Protein AF-A0A2H0JN09-F1 (afdb_monomer_lite)

Structure (mmCIF, N/CA/C/O backbone):
data_AF-A0A2H0JN09-F1
#
_entry.id   AF-A0A2H0JN09-F1
#
loop_
_atom_site.group_PDB
_atom_site.id
_atom_site.type_symbol
_atom_site.label_atom_id
_atom_site.label_alt_id
_atom_site.label_comp_id
_atom_site.label_asym_id
_atom_site.label_entity_id
_atom_site.label_seq_id
_atom_site.pdbx_PDB_ins_code
_atom_site.Cartn_x
_atom_site.Cartn_y
_atom_site.Cartn_z
_atom_site.occupancy
_atom_site.B_iso_or_equiv
_atom_site.auth_seq_id
_atom_site.auth_comp_id
_atom_site.auth_asym_id
_atom_site.auth_atom_id
_atom_site.pdbx_PDB_model_num
ATOM 1 N N . MET A 1 1 ? -10.409 -28.987 33.304 1.00 50.66 1 MET A N 1
ATOM 2 C CA . MET A 1 1 ? -9.969 -28.070 32.235 1.00 50.66 1 MET A CA 1
ATOM 3 C C . MET A 1 1 ? -10.991 -28.154 31.110 1.00 50.66 1 MET A C 1
ATOM 5 O O . MET A 1 1 ? -11.045 -29.189 30.463 1.00 50.66 1 MET A O 1
ATOM 9 N N . ARG A 1 2 ? -11.875 -27.161 30.949 1.00 42.34 2 ARG A N 1
ATOM 10 C CA . ARG A 1 2 ? -12.742 -27.067 29.763 1.00 42.34 2 ARG A CA 1
ATOM 11 C C . ARG A 1 2 ? -11.982 -26.245 28.727 1.00 42.34 2 ARG A C 1
ATOM 13 O O . ARG A 1 2 ? -11.568 -25.135 29.052 1.00 42.34 2 ARG A O 1
ATOM 20 N N . LEU A 1 3 ? -11.755 -26.815 27.546 1.00 57.91 3 LEU A N 1
ATOM 21 C CA . LEU A 1 3 ? -11.396 -26.037 26.368 1.00 57.91 3 LEU A CA 1
ATOM 22 C C . LEU A 1 3 ? -12.610 -25.153 26.081 1.00 57.91 3 LEU A C 1
ATOM 24 O O . LEU A 1 3 ? -13.723 -25.656 25.976 1.00 57.91 3 LEU A O 1
ATOM 28 N N . VAL A 1 4 ? -12.406 -23.840 26.109 1.00 64.94 4 VAL A N 1
ATOM 29 C CA . VAL A 1 4 ? -13.385 -22.884 25.602 1.00 64.94 4 VAL A CA 1
ATOM 30 C C . VAL A 1 4 ? -13.486 -23.180 24.112 1.00 64.94 4 VAL A C 1
ATOM 32 O O . VAL A 1 4 ? -12.504 -23.019 23.394 1.00 64.94 4 VAL A O 1
ATOM 35 N N . ASP A 1 5 ? -14.628 -23.709 23.687 1.00 57.56 5 ASP A N 1
ATOM 36 C CA . ASP A 1 5 ? -14.952 -23.909 22.282 1.00 57.56 5 ASP A CA 1
ATOM 37 C C . ASP A 1 5 ? -14.944 -22.533 21.601 1.00 57.56 5 ASP A C 1
ATOM 39 O O . ASP A 1 5 ? -15.788 -21.682 21.891 1.00 57.56 5 ASP A O 1
ATOM 43 N N . LEU A 1 6 ? -13.942 -22.280 20.755 1.00 63.09 6 LEU A N 1
ATOM 44 C CA . LEU A 1 6 ? -13.907 -21.073 19.938 1.00 63.09 6 LEU A CA 1
ATOM 45 C C . LEU A 1 6 ? -14.971 -21.246 18.842 1.00 63.09 6 LEU A C 1
ATOM 47 O O . LEU A 1 6 ? -14.939 -22.261 18.143 1.00 63.09 6 LEU A O 1
ATOM 51 N N . PRO A 1 7 ? -15.922 -20.314 18.676 1.00 56.22 7 PRO A N 1
ATOM 52 C CA . PRO A 1 7 ? -16.860 -20.381 17.566 1.00 56.22 7 PRO A CA 1
ATOM 53 C C . PRO A 1 7 ? -16.106 -20.169 16.241 1.00 56.22 7 PRO A C 1
ATOM 55 O O . PRO A 1 7 ? -15.641 -19.075 15.948 1.00 56.22 7 PRO A O 1
ATOM 58 N N . ASP A 1 8 ? -16.024 -21.232 15.438 1.00 58.19 8 ASP A N 1
ATOM 59 C CA . ASP A 1 8 ? -15.421 -21.338 14.092 1.00 58.19 8 ASP A CA 1
ATOM 60 C C . ASP A 1 8 ? -16.173 -20.530 13.002 1.00 58.19 8 AS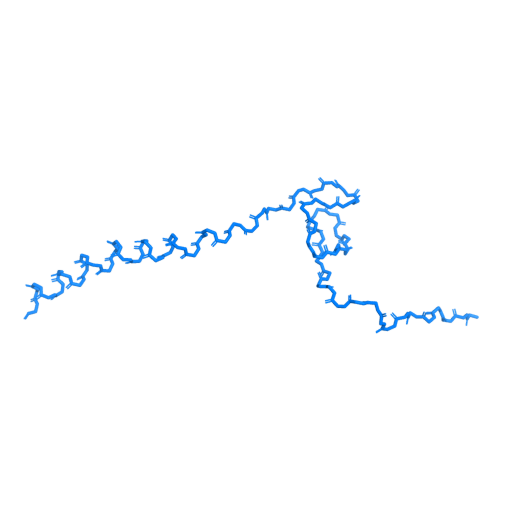P A C 1
ATOM 62 O O . ASP A 1 8 ? -15.946 -20.693 11.807 1.00 58.19 8 ASP A O 1
ATOM 66 N N . ASN A 1 9 ? -17.122 -19.668 13.387 1.00 62.66 9 ASN A N 1
ATOM 67 C CA . ASN A 1 9 ? -18.028 -19.001 12.451 1.00 62.66 9 ASN A CA 1
ATOM 68 C C . ASN A 1 9 ? -18.505 -17.636 12.980 1.00 62.66 9 ASN A C 1
ATOM 70 O O . ASN A 1 9 ? -19.661 -17.463 13.362 1.00 62.66 9 ASN A O 1
ATOM 74 N N . ALA A 1 10 ? -17.584 -16.677 13.035 1.00 53.16 10 ALA A N 1
ATOM 75 C CA . ALA A 1 10 ? -17.895 -15.254 13.081 1.00 53.16 10 ALA A CA 1
ATOM 76 C C . ALA A 1 10 ? -17.219 -14.618 11.861 1.00 53.16 10 ALA A C 1
ATOM 78 O O . ALA A 1 10 ? -15.997 -14.596 11.775 1.00 53.16 10 ALA A O 1
ATOM 79 N N . ASP A 1 11 ? -18.050 -14.251 10.888 1.00 51.28 11 ASP A N 1
ATOM 80 C CA . ASP A 1 11 ? -17.798 -13.410 9.718 1.00 51.28 11 ASP A CA 1
ATOM 81 C C . ASP A 1 11 ? -16.341 -13.202 9.265 1.00 51.28 11 ASP A C 1
ATOM 83 O O . ASP A 1 11 ? -15.550 -12.490 9.880 1.00 51.28 11 ASP A O 1
ATOM 87 N N . GLN A 1 12 ? -16.033 -13.728 8.077 1.00 57.25 12 GLN A N 1
ATOM 88 C CA . GLN A 1 12 ? -14.826 -13.441 7.295 1.00 57.25 12 GLN A CA 1
ATOM 89 C C . GLN A 1 12 ? -14.814 -11.987 6.782 1.00 57.25 12 GLN A C 1
ATOM 91 O O . GLN A 1 12 ? -14.748 -11.735 5.578 1.00 57.25 12 GLN A O 1
ATOM 96 N N . PHE A 1 13 ? -14.860 -11.004 7.676 1.00 57.03 13 PHE A N 1
ATOM 97 C CA . PHE A 1 13 ? -14.246 -9.717 7.386 1.00 57.03 13 PHE A CA 1
ATOM 98 C C . PHE A 1 13 ? -12.739 -9.919 7.543 1.00 57.03 13 PHE A C 1
ATOM 100 O O . PHE A 1 13 ? -12.316 -10.510 8.537 1.00 57.03 13 PHE A O 1
ATOM 107 N N . PRO A 1 14 ? -11.905 -9.509 6.573 1.00 62.28 14 PRO A N 1
ATOM 108 C CA . PRO A 1 14 ? -10.468 -9.660 6.725 1.00 62.28 14 PRO A CA 1
ATOM 109 C C . PRO A 1 14 ? -10.040 -8.852 7.952 1.00 62.28 14 PRO A C 1
ATOM 111 O O . PRO A 1 14 ? -10.078 -7.626 7.930 1.00 62.28 14 PRO A O 1
ATOM 114 N N . ALA A 1 15 ? -9.688 -9.531 9.042 1.00 72.81 15 ALA A N 1
ATOM 115 C CA . ALA A 1 15 ? -9.060 -8.876 10.173 1.00 72.81 15 ALA A CA 1
ATOM 116 C C . ALA A 1 15 ? -7.695 -8.371 9.695 1.00 72.81 15 ALA A C 1
ATOM 118 O O . ALA A 1 15 ? -6.908 -9.128 9.121 1.00 72.81 15 ALA A O 1
ATOM 119 N N . GLN A 1 16 ? -7.450 -7.075 9.854 1.00 79.19 16 GLN A N 1
ATOM 120 C CA . GLN A 1 16 ? -6.151 -6.473 9.607 1.00 79.19 16 GLN A CA 1
ATOM 121 C C . GLN A 1 16 ? -5.488 -6.192 10.949 1.00 79.19 16 GLN A C 1
ATOM 123 O O . GLN A 1 16 ? -6.104 -5.641 11.856 1.00 79.19 16 GLN A O 1
ATOM 128 N N . GLU A 1 17 ? -4.219 -6.539 11.078 1.00 82.50 17 GLU A N 1
ATOM 129 C CA . GLU A 1 17 ? -3.428 -6.181 12.248 1.00 82.50 17 GLU A CA 1
ATOM 130 C C . GLU A 1 17 ? -3.153 -4.668 12.264 1.00 82.50 17 GLU A C 1
ATOM 132 O O . GLU A 1 17 ? -2.747 -4.063 11.265 1.00 82.50 17 GLU A O 1
ATOM 137 N N . CYS A 1 18 ? -3.386 -4.015 13.404 1.00 87.38 18 CYS A N 1
ATOM 138 C CA . CYS A 1 18 ? -3.027 -2.612 13.554 1.00 87.38 18 CYS A CA 1
ATOM 139 C C . CYS A 1 18 ? -1.493 -2.470 13.608 1.00 87.38 18 CYS A C 1
ATOM 141 O O . CYS A 1 18 ? -0.885 -2.983 14.547 1.00 87.38 18 CYS A O 1
ATOM 143 N N . PRO A 1 19 ? -0.847 -1.685 12.723 1.00 83.69 19 PRO A N 1
ATOM 144 C CA . PRO A 1 19 ? 0.613 -1.541 12.708 1.00 83.69 19 PRO A CA 1
ATOM 145 C C . PRO A 1 19 ? 1.161 -0.790 13.931 1.00 83.69 19 PRO A C 1
ATOM 147 O O . PRO A 1 19 ? 2.366 -0.780 14.166 1.00 83.69 19 PRO A O 1
ATOM 150 N N . SER A 1 20 ? 0.288 -0.124 14.694 1.00 87.56 20 SER A N 1
ATOM 151 C CA . SER A 1 20 ? 0.673 0.638 15.882 1.00 87.56 20 SER A CA 1
ATOM 152 C C . SER A 1 20 ? 0.578 -0.173 17.174 1.00 87.56 20 SER A C 1
ATOM 154 O O . SER A 1 20 ? 1.481 -0.069 17.999 1.00 87.56 20 SER A O 1
ATOM 156 N N . CYS A 1 21 ? -0.494 -0.946 17.380 1.00 90.12 21 CYS A N 1
ATOM 157 C CA . CYS A 1 21 ? -0.696 -1.704 18.622 1.00 90.12 21 CYS A CA 1
ATOM 158 C C . CYS A 1 21 ? -0.603 -3.228 18.461 1.00 90.12 21 CYS A C 1
ATOM 160 O O . CYS A 1 21 ? -0.499 -3.920 19.469 1.00 90.12 21 CYS A O 1
ATOM 162 N N . GLY A 1 22 ? -0.636 -3.751 17.233 1.00 86.25 22 GLY A N 1
ATOM 163 C CA . GLY A 1 22 ? -0.563 -5.185 16.945 1.00 86.25 22 GLY A CA 1
ATOM 164 C C . GLY A 1 22 ? -1.833 -5.978 17.264 1.00 86.25 22 GLY A C 1
ATOM 165 O O . GLY A 1 22 ? -1.781 -7.201 17.269 1.00 86.25 22 GLY A O 1
ATOM 166 N N . LEU A 1 23 ? -2.955 -5.312 17.564 1.00 87.44 23 LEU A N 1
ATOM 167 C CA . LEU A 1 23 ? -4.249 -5.979 17.737 1.00 87.44 23 LEU A CA 1
ATOM 168 C C . LEU A 1 23 ? -4.948 -6.179 16.388 1.00 87.44 23 LEU A C 1
ATOM 170 O O . LEU A 1 23 ? -4.848 -5.324 15.505 1.00 87.44 23 LEU A O 1
ATOM 174 N N . ASP A 1 24 ? -5.698 -7.274 16.281 1.00 84.12 24 ASP A N 1
ATOM 175 C CA . ASP A 1 24 ? -6.571 -7.571 15.146 1.00 84.12 24 ASP A CA 1
ATOM 176 C C . ASP A 1 24 ? -7.753 -6.606 15.110 1.00 84.12 24 ASP A C 1
ATOM 178 O O . ASP A 1 24 ? -8.539 -6.546 16.051 1.00 84.12 24 ASP A O 1
ATOM 182 N N . VAL A 1 25 ? -7.884 -5.857 14.017 1.00 83.69 25 VAL A N 1
ATOM 183 C CA . VAL A 1 25 ? -8.960 -4.892 13.773 1.00 83.69 25 VAL A CA 1
ATOM 184 C C . VAL A 1 25 ? -9.807 -5.356 12.596 1.00 83.69 25 VAL A C 1
ATOM 186 O O . VAL A 1 25 ? -9.275 -5.815 11.589 1.00 83.69 25 VAL A O 1
ATOM 189 N N . GLU A 1 26 ? -11.123 -5.179 12.668 1.00 81.19 26 GLU A N 1
ATOM 190 C CA . GLU A 1 26 ? -12.002 -5.431 11.522 1.00 81.19 26 GLU A CA 1
ATOM 191 C C . GLU A 1 26 ? -11.646 -4.496 10.346 1.00 81.19 26 GLU A C 1
ATOM 193 O O . GLU A 1 26 ? -11.426 -3.290 10.523 1.00 81.19 26 GLU A O 1
ATOM 198 N N . ALA A 1 27 ? -11.559 -5.032 9.123 1.00 73.88 27 ALA A N 1
ATOM 199 C CA . ALA A 1 27 ? -11.311 -4.207 7.942 1.00 73.88 27 ALA A CA 1
ATOM 200 C C . ALA A 1 27 ? -12.471 -3.236 7.686 1.00 73.88 27 ALA A C 1
ATOM 202 O O . ALA A 1 27 ? -13.627 -3.638 7.576 1.00 73.88 27 ALA A O 1
ATOM 203 N N . GLY A 1 28 ? -12.140 -1.955 7.510 1.00 73.56 28 GLY A N 1
ATOM 204 C CA . GLY A 1 28 ? -13.109 -0.890 7.224 1.00 73.56 28 GLY A CA 1
ATOM 205 C C . GLY A 1 28 ? -13.101 0.253 8.236 1.00 73.56 28 GLY A C 1
ATOM 206 O O . GLY A 1 28 ? -13.671 1.305 7.957 1.00 73.56 28 GLY A O 1
ATOM 207 N N . HIS A 1 29 ? -12.416 0.095 9.369 1.00 76.81 29 HIS A N 1
ATOM 208 C CA . HIS A 1 29 ? -12.193 1.198 10.296 1.00 76.81 29 HIS A CA 1
ATOM 209 C C . HIS A 1 29 ? -11.156 2.192 9.751 1.00 76.81 29 HIS A C 1
ATOM 211 O O . HIS A 1 29 ? -10.035 1.816 9.412 1.00 76.81 29 HIS A O 1
ATOM 217 N N . GLU A 1 30 ? -11.520 3.476 9.704 1.00 83.62 30 GLU A N 1
ATOM 218 C CA . GLU A 1 30 ? -10.591 4.572 9.375 1.00 83.62 30 GLU A CA 1
ATOM 219 C C . GLU A 1 30 ? -9.582 4.815 10.506 1.00 83.62 30 GLU A C 1
ATOM 221 O O . GLU A 1 30 ? -8.475 5.292 10.280 1.00 83.62 30 GLU A O 1
ATOM 226 N N . THR A 1 31 ? -9.945 4.443 11.732 1.00 86.25 31 THR A N 1
ATOM 227 C CA . THR A 1 31 ? -9.136 4.604 12.942 1.00 86.25 31 THR A CA 1
ATOM 228 C C . THR A 1 31 ? -9.217 3.349 13.801 1.00 86.25 31 THR A C 1
ATOM 230 O O . THR A 1 31 ? -10.281 2.755 13.958 1.00 86.25 31 THR A O 1
ATOM 233 N N . CYS A 1 32 ? -8.096 2.934 14.385 1.00 88.31 32 CYS A N 1
ATOM 234 C CA . CYS A 1 32 ? -8.058 1.792 15.293 1.00 88.31 32 CYS A CA 1
ATOM 235 C C . CYS A 1 32 ? -8.854 2.094 16.582 1.00 88.31 32 CYS A C 1
ATOM 237 O O . CYS A 1 32 ? -8.513 3.052 17.275 1.00 88.31 32 CYS A O 1
ATOM 239 N N . PRO A 1 33 ? -9.849 1.278 16.978 1.00 84.56 33 PRO A N 1
ATOM 240 C CA . PRO A 1 33 ? -10.693 1.541 18.148 1.00 84.56 33 PRO A CA 1
ATOM 241 C C . PRO A 1 33 ? -9.952 1.420 19.490 1.00 84.56 33 PRO A C 1
ATOM 243 O O . PRO A 1 33 ? -10.445 1.904 20.505 1.00 84.56 33 PRO A O 1
ATOM 246 N N . TRP A 1 34 ? -8.770 0.791 19.516 1.00 88.75 34 TRP A N 1
ATOM 247 C CA . TRP A 1 34 ? -7.995 0.600 20.749 1.00 88.75 34 TRP A CA 1
ATOM 248 C C . TRP A 1 34 ? -6.941 1.677 20.981 1.00 88.75 34 TRP A C 1
ATOM 250 O O . TRP A 1 34 ? -6.839 2.210 22.082 1.00 88.75 34 TRP A O 1
ATOM 260 N N . CYS A 1 35 ? -6.133 1.982 19.964 1.00 90.38 35 CYS A N 1
ATOM 261 C CA . CYS A 1 35 ? -5.026 2.937 20.080 1.00 90.38 35 CYS A CA 1
ATOM 262 C C . CYS A 1 35 ? -5.281 4.263 19.358 1.00 90.38 35 CYS A C 1
ATOM 264 O O . CYS A 1 35 ? -4.471 5.178 19.482 1.00 90.38 35 CYS A O 1
ATOM 266 N N . GLN A 1 36 ? -6.387 4.369 18.614 1.00 88.50 36 GLN A N 1
ATOM 267 C CA . GLN A 1 36 ? -6.770 5.551 17.835 1.00 88.50 36 GLN A CA 1
ATOM 268 C C . GLN A 1 36 ? -5.768 5.915 16.729 1.00 88.50 36 GLN A C 1
ATOM 270 O O . GLN A 1 36 ? -5.664 7.067 16.322 1.00 88.50 36 GLN A O 1
ATOM 275 N N . TYR A 1 37 ? -5.032 4.922 16.221 1.00 88.06 37 TYR A N 1
ATOM 276 C CA . TYR A 1 37 ? -4.177 5.086 15.048 1.00 88.06 37 TYR A CA 1
ATOM 277 C C . TYR A 1 37 ? -5.020 5.270 13.783 1.00 88.06 37 TYR A C 1
ATOM 279 O O . TYR A 1 37 ? -5.884 4.441 13.499 1.00 88.06 37 TYR A O 1
ATOM 287 N N . GLU A 1 38 ? -4.752 6.325 13.018 1.00 86.62 38 GLU A N 1
ATOM 288 C CA . GLU A 1 38 ? -5.471 6.636 11.782 1.00 86.62 38 GLU A CA 1
ATOM 289 C C . GLU A 1 38 ? -4.889 5.848 10.606 1.00 86.62 38 GLU A C 1
ATOM 291 O O . GLU A 1 38 ? -3.719 5.999 10.240 1.00 86.62 38 GLU A O 1
ATOM 296 N N . PHE A 1 39 ? -5.703 4.969 10.026 1.00 84.88 39 PHE A N 1
ATOM 297 C CA . PHE A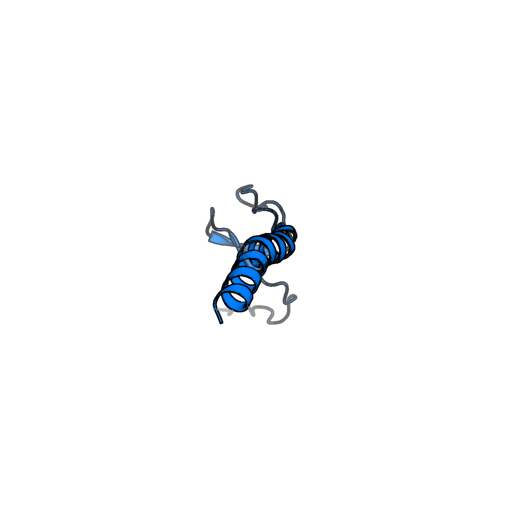 1 39 ? -5.306 4.174 8.877 1.00 84.88 39 PHE A CA 1
ATOM 298 C C . PHE A 1 39 ? -5.276 5.061 7.628 1.00 84.88 39 PHE A C 1
ATOM 300 O O . PHE A 1 39 ? -6.225 5.803 7.368 1.00 84.88 39 PHE A O 1
ATOM 307 N N . PRO A 1 40 ? -4.206 4.996 6.815 1.00 77.06 40 PRO A N 1
ATOM 308 C CA . PRO A 1 40 ? -4.112 5.828 5.629 1.00 77.06 40 PRO A CA 1
ATOM 309 C C . PRO A 1 40 ? -5.265 5.484 4.675 1.00 77.06 40 PRO A C 1
ATOM 311 O O . PRO A 1 40 ? -5.390 4.322 4.273 1.00 77.06 40 PRO A O 1
ATOM 314 N N . PRO A 1 41 ? -6.095 6.463 4.260 1.00 70.44 41 PRO A N 1
ATOM 315 C CA . PRO A 1 41 ? -7.172 6.203 3.321 1.00 70.44 41 PRO A CA 1
ATOM 316 C C . PRO A 1 41 ? -6.546 5.687 2.031 1.00 70.44 41 PRO A C 1
ATOM 318 O O . PRO A 1 41 ? -5.733 6.374 1.404 1.00 70.44 41 PRO A O 1
ATOM 321 N N . HIS A 1 42 ? -6.904 4.466 1.633 1.00 63.66 42 HIS A N 1
ATOM 322 C CA . HIS A 1 42 ? -6.402 3.859 0.409 1.00 63.66 42 HIS A CA 1
ATOM 323 C C . HIS A 1 42 ? -7.003 4.616 -0.782 1.00 63.66 42 HIS A C 1
ATOM 325 O O . HIS A 1 42 ? -8.043 4.251 -1.335 1.00 63.66 42 HIS A O 1
ATOM 331 N N . LYS A 1 43 ? -6.393 5.751 -1.149 1.00 58.28 43 LYS A N 1
ATOM 332 C CA . LYS A 1 43 ? -6.863 6.587 -2.250 1.00 58.28 43 LYS A CA 1
ATOM 333 C C . LYS A 1 43 ? -6.719 5.774 -3.532 1.00 58.28 43 LYS A C 1
ATOM 335 O O . LYS A 1 43 ? -5.656 5.715 -4.140 1.00 58.28 43 LYS A O 1
ATOM 340 N N . ARG A 1 44 ? -7.837 5.209 -3.993 1.00 60.16 44 ARG A N 1
ATOM 341 C CA . ARG A 1 44 ? -8.004 4.521 -5.289 1.00 60.16 44 ARG A CA 1
ATOM 342 C C . ARG A 1 44 ? -7.535 5.364 -6.495 1.00 60.16 44 ARG A C 1
ATOM 344 O O . ARG A 1 44 ? -7.357 4.837 -7.589 1.00 60.16 44 ARG A O 1
ATOM 351 N N . SER A 1 45 ? -7.303 6.659 -6.268 1.00 61.00 45 SER A N 1
ATOM 352 C CA . SER A 1 45 ? -6.809 7.668 -7.208 1.00 61.00 45 SER A CA 1
ATOM 353 C C . SER A 1 45 ? -5.419 7.375 -7.798 1.00 61.00 45 SER A C 1
ATOM 355 O O . SER A 1 45 ? -5.112 7.841 -8.894 1.00 61.00 45 SER A O 1
ATOM 357 N N . THR A 1 46 ? -4.582 6.550 -7.158 1.00 66.19 46 THR A N 1
ATOM 358 C CA . THR A 1 46 ? -3.215 6.305 -7.663 1.00 66.19 46 THR A CA 1
ATOM 359 C C . THR A 1 46 ? -3.189 5.547 -8.997 1.00 66.19 46 THR A C 1
ATOM 361 O O . THR A 1 46 ? -2.243 5.702 -9.765 1.00 66.19 46 THR A O 1
ATOM 364 N N . ARG A 1 47 ? -4.240 4.776 -9.331 1.00 73.00 47 ARG A N 1
ATOM 365 C CA . ARG A 1 47 ? -4.282 4.001 -10.588 1.00 73.00 47 ARG A CA 1
ATOM 366 C C . ARG A 1 47 ? -4.332 4.874 -11.838 1.00 73.00 47 ARG A C 1
ATOM 368 O O . ARG A 1 47 ? -3.685 4.538 -12.823 1.00 73.00 47 ARG A O 1
ATOM 375 N N . TRP A 1 48 ? -5.076 5.981 -11.821 1.00 86.25 48 TRP A N 1
ATOM 376 C CA . TRP A 1 48 ? -5.170 6.842 -13.006 1.00 86.25 48 TRP A CA 1
ATOM 377 C C . TRP A 1 48 ? -3.876 7.635 -13.232 1.00 86.25 48 TRP A C 1
ATOM 379 O O . TRP A 1 48 ? -3.451 7.823 -14.370 1.00 86.25 48 TRP A O 1
ATOM 389 N N . MET A 1 49 ? -3.188 7.993 -12.142 1.00 84.50 49 MET A N 1
ATOM 390 C CA . MET A 1 49 ? -1.890 8.667 -12.193 1.00 84.50 49 MET A CA 1
ATOM 391 C C . MET A 1 49 ? -0.827 7.812 -12.899 1.00 84.50 49 MET A C 1
ATOM 393 O O . MET A 1 49 ? -0.041 8.343 -13.681 1.00 84.50 49 MET A O 1
ATOM 397 N N .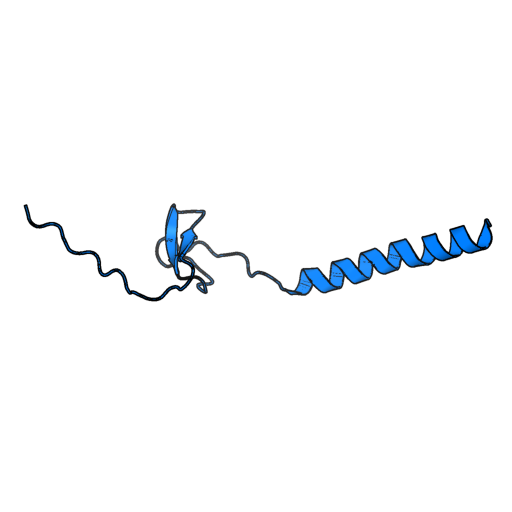 THR A 1 50 ? -0.844 6.487 -12.703 1.00 87.25 50 THR A N 1
ATOM 398 C CA . THR A 1 50 ? 0.049 5.560 -13.418 1.00 87.25 50 THR A CA 1
ATOM 399 C C . THR A 1 50 ? -0.160 5.612 -14.932 1.00 87.25 50 THR A C 1
ATOM 401 O O . THR A 1 50 ? 0.817 5.690 -15.672 1.00 87.25 50 THR A O 1
ATOM 404 N N . PHE A 1 51 ? -1.410 5.625 -15.406 1.00 91.62 51 PHE A N 1
ATOM 405 C CA . PHE A 1 51 ? -1.703 5.730 -16.841 1.00 91.62 51 PHE A CA 1
ATOM 406 C C . PHE A 1 51 ? -1.283 7.081 -17.423 1.00 91.62 51 PHE 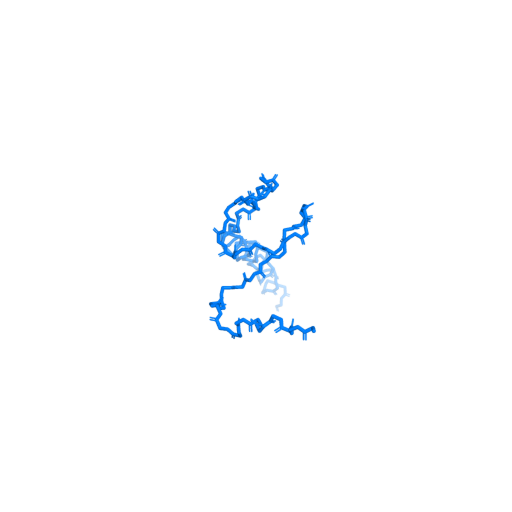A C 1
ATOM 408 O O . PHE A 1 51 ? -0.733 7.121 -18.521 1.00 91.62 51 PHE A O 1
ATOM 415 N N . LEU A 1 52 ? -1.489 8.175 -16.683 1.00 91.44 52 LEU A N 1
ATOM 416 C CA . LEU A 1 52 ? -1.069 9.512 -17.103 1.00 91.44 52 LEU A CA 1
ATOM 417 C C . LEU A 1 52 ? 0.451 9.574 -17.302 1.00 91.44 52 LEU A C 1
ATOM 419 O O . LEU A 1 52 ? 0.910 9.975 -18.373 1.00 91.44 52 LEU A O 1
ATOM 423 N N . PHE A 1 53 ? 1.226 9.125 -16.310 1.00 92.88 53 PHE A N 1
ATOM 424 C CA . PHE A 1 53 ? 2.689 9.093 -16.405 1.00 92.88 53 PHE A CA 1
ATOM 425 C C . PHE A 1 53 ? 3.181 8.158 -17.513 1.00 92.88 53 PHE A C 1
ATOM 427 O O . PHE A 1 53 ? 4.086 8.525 -18.262 1.00 92.88 53 PHE A O 1
ATOM 434 N N . ALA A 1 54 ? 2.571 6.978 -17.651 1.00 94.19 54 ALA A N 1
ATOM 435 C CA . ALA A 1 54 ? 2.917 6.039 -18.710 1.00 94.19 54 ALA A CA 1
ATOM 436 C C . ALA A 1 54 ? 2.680 6.650 -20.099 1.00 94.19 54 ALA A C 1
ATOM 438 O O . ALA A 1 54 ? 3.590 6.640 -20.920 1.00 94.19 54 ALA A O 1
ATOM 439 N N . CYS A 1 55 ? 1.515 7.253 -20.357 1.00 94.12 55 CYS A N 1
ATOM 440 C CA . CYS A 1 55 ? 1.244 7.920 -21.635 1.00 94.12 55 CYS A CA 1
ATOM 441 C C . CYS A 1 55 ? 2.204 9.086 -21.897 1.00 94.12 55 CYS A C 1
ATOM 443 O O . CYS A 1 55 ? 2.709 9.211 -23.010 1.00 94.12 55 CYS A O 1
ATOM 445 N N . LEU A 1 56 ? 2.493 9.910 -20.884 1.00 93.88 56 LEU A N 1
ATOM 446 C CA . LEU A 1 56 ? 3.395 11.057 -21.019 1.00 93.88 56 LEU A CA 1
ATOM 447 C C . LEU A 1 56 ? 4.825 10.644 -21.411 1.00 93.88 56 LEU A C 1
ATOM 449 O O . LEU A 1 56 ? 5.481 11.384 -22.137 1.00 93.88 56 LEU A O 1
ATOM 453 N N . LEU A 1 57 ? 5.292 9.464 -20.985 1.00 93.88 57 LEU A N 1
ATOM 454 C CA . LEU A 1 57 ? 6.598 8.923 -21.383 1.00 93.88 57 LEU A CA 1
ATOM 455 C C . LEU A 1 57 ? 6.553 8.098 -22.678 1.00 93.88 57 LEU A C 1
ATOM 457 O O . LEU A 1 57 ? 7.461 8.204 -23.499 1.00 93.88 57 LEU A O 1
ATOM 461 N N . ILE A 1 58 ? 5.514 7.286 -22.884 1.00 94.50 58 ILE A N 1
ATOM 462 C CA . ILE A 1 58 ? 5.417 6.362 -24.025 1.00 94.50 58 ILE A CA 1
ATOM 463 C C . ILE A 1 58 ? 5.106 7.107 -25.329 1.00 94.50 58 ILE A C 1
ATOM 465 O O . ILE A 1 58 ? 5.684 6.770 -26.356 1.00 94.50 58 ILE A O 1
ATOM 469 N N . LEU A 1 59 ? 4.244 8.130 -25.319 1.00 93.19 59 LEU A N 1
ATOM 470 C CA . LEU A 1 59 ? 3.890 8.890 -26.528 1.00 93.19 59 LEU A CA 1
ATOM 471 C C . LEU A 1 59 ? 5.103 9.534 -27.229 1.00 93.19 59 LEU A C 1
ATOM 473 O O . LEU A 1 59 ? 5.277 9.293 -28.426 1.00 93.19 59 LEU A O 1
ATOM 477 N N . PRO A 1 60 ? 5.971 10.311 -26.544 1.00 93.50 60 PRO A N 1
ATOM 478 C CA . PRO A 1 60 ? 7.153 10.873 -27.191 1.00 93.50 60 PRO A CA 1
ATOM 479 C C . PRO A 1 60 ? 8.166 9.791 -27.567 1.00 93.50 60 PRO A C 1
ATOM 481 O O . PRO A 1 60 ? 8.805 9.910 -28.607 1.00 93.50 60 PRO A O 1
ATOM 484 N N . LEU A 1 61 ? 8.289 8.723 -26.769 1.00 93.81 61 LEU A N 1
ATOM 485 C CA . LEU A 1 61 ? 9.174 7.604 -27.086 1.00 93.81 61 LEU A CA 1
ATOM 486 C C . LEU A 1 61 ? 8.758 6.937 -28.405 1.00 93.81 61 LEU A C 1
ATOM 488 O O . LEU A 1 61 ? 9.581 6.798 -29.302 1.00 93.81 61 LEU A O 1
ATOM 492 N N . MET A 1 62 ? 7.475 6.608 -28.561 1.00 92.12 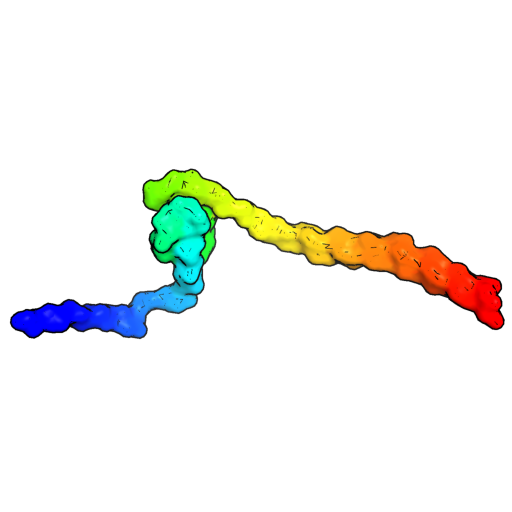62 MET A N 1
ATOM 493 C CA . MET A 1 62 ? 6.930 6.029 -29.793 1.00 92.12 62 MET A CA 1
ATOM 494 C C . MET A 1 62 ? 7.124 6.959 -30.996 1.00 92.12 62 MET A C 1
ATOM 496 O O . MET A 1 62 ? 7.528 6.499 -32.058 1.00 92.12 62 MET A O 1
ATOM 500 N N . TRP A 1 63 ? 6.909 8.267 -30.823 1.00 93.25 63 TRP A N 1
ATOM 501 C CA . TRP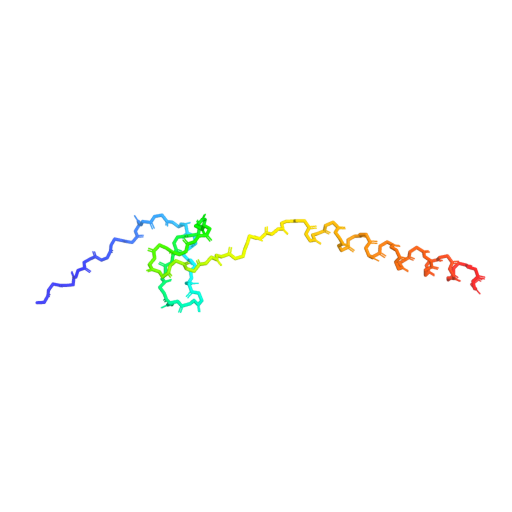 A 1 63 ? 7.120 9.255 -31.886 1.00 93.25 63 TRP A CA 1
ATOM 502 C C . TRP A 1 63 ? 8.589 9.366 -32.322 1.00 93.25 63 TRP A C 1
ATOM 504 O O . TRP A 1 63 ? 8.881 9.534 -33.503 1.00 93.25 63 TRP A O 1
ATOM 514 N N . ILE A 1 64 ? 9.526 9.258 -31.378 1.00 92.44 64 ILE A N 1
ATOM 515 C CA . ILE A 1 64 ? 10.964 9.283 -31.665 1.00 92.44 64 ILE A CA 1
ATOM 516 C C . ILE A 1 64 ? 11.405 7.997 -32.369 1.00 92.44 64 ILE A C 1
ATOM 518 O O . ILE A 1 64 ? 12.187 8.083 -33.312 1.00 92.44 64 ILE A O 1
ATOM 522 N N . LEU A 1 65 ? 10.915 6.827 -31.942 1.00 91.50 65 LEU A N 1
ATOM 523 C CA . LEU A 1 65 ? 11.243 5.561 -32.606 1.00 91.50 65 LEU A CA 1
ATOM 524 C C . LEU A 1 65 ? 10.730 5.521 -34.051 1.00 91.50 65 LEU A C 1
ATOM 526 O O . LEU A 1 65 ? 11.488 5.112 -34.924 1.00 91.50 65 LEU A O 1
ATOM 530 N N . ASP A 1 66 ? 9.500 5.980 -34.302 1.00 90.38 66 ASP A N 1
ATOM 531 C CA . ASP A 1 66 ? 8.923 6.092 -35.654 1.00 90.38 66 ASP A CA 1
ATOM 532 C C . ASP A 1 66 ? 9.765 7.023 -36.540 1.00 90.38 66 ASP A C 1
ATOM 534 O O . ASP A 1 66 ? 10.096 6.700 -37.669 1.00 90.38 66 ASP A O 1
ATOM 538 N N . ARG A 1 67 ? 10.230 8.147 -35.987 1.00 90.81 67 ARG A N 1
ATOM 539 C CA . ARG A 1 67 ? 11.058 9.104 -36.730 1.00 90.81 67 ARG A CA 1
ATOM 540 C C . ARG A 1 67 ? 12.485 8.613 -37.025 1.00 90.81 67 ARG A C 1
ATOM 542 O O . ARG A 1 67 ? 13.148 9.188 -37.888 1.00 90.81 67 ARG A O 1
ATOM 549 N N . ILE A 1 68 ? 13.001 7.657 -36.253 1.00 90.88 68 ILE A N 1
ATOM 550 C CA . ILE A 1 68 ? 14.378 7.149 -36.376 1.00 90.88 68 ILE A CA 1
ATOM 551 C C . ILE A 1 68 ? 14.473 5.959 -37.341 1.00 90.88 68 ILE A C 1
ATOM 553 O O . ILE A 1 68 ? 15.524 5.797 -37.965 1.00 90.88 68 ILE A O 1
ATOM 557 N N . PHE A 1 69 ? 13.430 5.131 -37.427 1.00 84.81 69 PHE A N 1
ATOM 558 C CA . PHE A 1 69 ? 13.362 3.970 -38.322 1.00 84.81 69 PHE A CA 1
ATOM 559 C C . PHE A 1 69 ? 12.823 4.332 -39.710 1.00 84.81 69 PHE A C 1
ATOM 561 O O . PHE A 1 69 ? 13.247 3.653 -40.673 1.00 84.81 69 PHE A O 1
#

pLDDT: mean 78.78, std 14.17, range [42.34, 94.5]

Sequence (69 aa):
MRLVDLPDNADQFPAQECPSCGLDVEAGHETCPWCQYEFPPHKRSTRWMTFLFACLLILPLMWILDRIF

Radius of gyration: 23.59 Å; chains: 1; bounding box: 32×39×71 Å

Secondary structure (DSSP, 8-state):
-------S-S----EEE-TTT--EEETT-SB-TTT-PBPPP--TTHHHHHHHHHHHHHHHHHHHHHHH-

Foldseek 3Di:
DDDPPDPPDDDPQPFDQDPPPRDTDGPPDCADPPPRHGDPPPPPVVVVVVVVVCCVVVVVVVVVVVVVD